Protein AF-A0A8X6V9Z4-F1 (afdb_monomer)

Foldseek 3Di:
DWDWDDDDPDIWDIDDDDDDDALVNCVPVPVPPTVVVVVVVPPPDEDEDDDPRSCPDPSNCVSCVVGHYDDDDPPDD

Structure (mmCIF, N/CA/C/O backbone):
data_AF-A0A8X6V9Z4-F1
#
_entry.id   AF-A0A8X6V9Z4-F1
#
loop_
_atom_site.group_PDB
_atom_site.id
_atom_site.type_symbol
_atom_site.label_atom_id
_atom_site.label_alt_id
_atom_site.label_comp_id
_atom_site.label_asym_id
_atom_site.label_entity_id
_atom_site.label_seq_id
_atom_site.pdbx_PDB_ins_code
_atom_site.Cartn_x
_atom_site.Cartn_y
_atom_site.Cartn_z
_atom_site.occupancy
_atom_site.B_iso_or_equiv
_atom_site.auth_seq_id
_atom_site.auth_comp_id
_atom_site.auth_asym_id
_atom_site.auth_atom_id
_atom_site.pdbx_PDB_model_num
ATOM 1 N N . MET A 1 1 ? -16.562 -2.972 1.812 1.00 91.62 1 MET A N 1
ATOM 2 C CA . MET A 1 1 ? -15.603 -2.275 0.922 1.00 91.62 1 MET A CA 1
ATOM 3 C C . MET A 1 1 ? -14.761 -3.327 0.220 1.00 91.62 1 MET A C 1
ATOM 5 O O . MET A 1 1 ? -14.530 -4.367 0.820 1.00 91.62 1 MET A O 1
ATOM 9 N N . VAL A 1 2 ? -14.332 -3.097 -1.021 1.00 94.88 2 VAL A N 1
ATOM 10 C CA . VAL A 1 2 ? -13.407 -3.998 -1.729 1.00 94.88 2 VAL A CA 1
ATOM 11 C C . VAL A 1 2 ? -12.152 -3.213 -2.091 1.00 94.88 2 VAL A C 1
ATOM 13 O O . VAL A 1 2 ? -12.259 -2.050 -2.477 1.00 94.88 2 VAL A O 1
ATOM 16 N N . TRP A 1 3 ? -10.984 -3.833 -1.943 1.00 95.88 3 TRP A N 1
ATOM 17 C CA . TRP A 1 3 ? -9.697 -3.283 -2.361 1.00 95.88 3 TRP A CA 1
ATOM 18 C C . TRP A 1 3 ? -9.039 -4.215 -3.384 1.00 95.88 3 TRP A C 1
ATOM 20 O O . TRP A 1 3 ? -9.183 -5.435 -3.297 1.00 95.88 3 TRP A O 1
ATOM 30 N N . GLY A 1 4 ? -8.317 -3.649 -4.346 1.00 95.44 4 GLY A N 1
ATOM 31 C CA . GLY A 1 4 ? -7.518 -4.400 -5.308 1.00 95.44 4 GLY A CA 1
ATOM 32 C C . GLY A 1 4 ? -6.507 -3.502 -6.010 1.00 95.44 4 GLY A C 1
ATOM 33 O O . GLY A 1 4 ? -6.687 -2.285 -6.062 1.00 95.44 4 GLY A O 1
ATOM 34 N N . ALA A 1 5 ? -5.472 -4.119 -6.570 1.00 95.88 5 ALA A N 1
ATOM 35 C CA . ALA A 1 5 ? -4.489 -3.483 -7.432 1.00 95.88 5 ALA A CA 1
ATOM 36 C C . ALA A 1 5 ? -4.446 -4.183 -8.793 1.00 95.88 5 ALA A C 1
ATOM 38 O O . ALA A 1 5 ? -4.653 -5.394 -8.907 1.00 95.88 5 ALA A O 1
ATOM 39 N N . ILE A 1 6 ? -4.157 -3.403 -9.827 1.00 95.88 6 ILE A N 1
ATOM 40 C CA . ILE A 1 6 ? -3.949 -3.878 -11.191 1.00 95.88 6 ILE A CA 1
ATOM 41 C C . ILE A 1 6 ? -2.658 -3.269 -11.731 1.00 95.88 6 ILE A C 1
ATOM 43 O O . ILE A 1 6 ? -2.301 -2.145 -11.380 1.00 95.88 6 ILE A O 1
ATOM 47 N N . ALA A 1 7 ? -1.981 -4.017 -12.587 1.00 95.19 7 ALA A N 1
ATOM 48 C CA . ALA A 1 7 ? -0.900 -3.544 -13.435 1.00 95.19 7 ALA A CA 1
ATOM 49 C C . ALA A 1 7 ? -1.208 -3.950 -14.888 1.00 95.19 7 ALA A C 1
ATOM 51 O O . ALA A 1 7 ? -2.279 -4.486 -15.172 1.00 95.19 7 ALA A O 1
ATOM 52 N N . TYR A 1 8 ? -0.293 -3.670 -15.816 1.00 93.56 8 TYR A N 1
ATOM 53 C CA . TYR A 1 8 ? -0.509 -3.901 -17.249 1.00 93.56 8 TYR A CA 1
ATOM 54 C C . TYR A 1 8 ? -0.871 -5.360 -17.591 1.00 93.56 8 TYR A C 1
ATOM 56 O O . TYR A 1 8 ? -1.818 -5.600 -18.337 1.00 93.56 8 TYR A O 1
ATOM 64 N N . ASP A 1 9 ? -0.150 -6.327 -17.025 1.00 92.75 9 ASP A N 1
ATOM 65 C CA . ASP A 1 9 ? -0.265 -7.764 -17.315 1.00 92.75 9 ASP A CA 1
ATOM 66 C C . ASP A 1 9 ? -0.619 -8.614 -16.082 1.00 92.75 9 ASP A C 1
ATOM 68 O O . ASP A 1 9 ? -0.639 -9.844 -16.142 1.00 92.75 9 ASP A O 1
ATOM 72 N N . SER A 1 10 ? -0.912 -7.978 -14.947 1.00 93.44 10 SER A N 1
ATOM 73 C CA . SER A 1 10 ? -1.136 -8.662 -13.675 1.00 93.44 10 SER A CA 1
ATOM 74 C C . SER A 1 10 ? -2.167 -7.951 -12.801 1.00 93.44 10 SER A C 1
ATOM 76 O O . SER A 1 10 ? -2.523 -6.790 -13.002 1.00 93.44 10 SER A O 1
ATOM 78 N N . ARG A 1 11 ? -2.693 -8.677 -11.813 1.00 95.31 11 ARG A N 1
ATOM 79 C CA . ARG A 1 11 ? -3.664 -8.164 -10.841 1.00 95.31 11 ARG A CA 1
ATOM 80 C C . ARG A 1 11 ? -3.461 -8.817 -9.485 1.00 95.31 11 ARG A C 1
ATOM 82 O O . ARG A 1 11 ? -3.084 -9.988 -9.418 1.00 95.31 11 ARG A O 1
ATOM 89 N N . SER A 1 12 ? -3.776 -8.088 -8.421 1.00 93.12 12 SER A N 1
ATOM 90 C CA . SER A 1 12 ? -3.890 -8.676 -7.091 1.00 93.12 12 SER A CA 1
ATOM 91 C C . SER A 1 12 ? -5.193 -9.471 -6.960 1.00 93.12 12 SER A C 1
ATOM 93 O O . SER A 1 12 ? -6.126 -9.345 -7.761 1.00 93.12 12 SER A O 1
ATOM 95 N N . THR A 1 13 ? -5.296 -10.262 -5.895 1.00 92.56 13 THR A N 1
ATOM 96 C CA . THR A 1 13 ? -6.600 -10.718 -5.406 1.00 92.56 13 THR A CA 1
ATOM 97 C C . THR A 1 13 ? -7.432 -9.522 -4.933 1.00 92.56 13 THR A C 1
ATOM 99 O O . THR A 1 13 ? -6.889 -8.480 -4.550 1.00 92.56 13 THR A O 1
ATOM 102 N N . LEU A 1 14 ? -8.761 -9.661 -4.976 1.00 95.81 14 LEU A N 1
ATOM 103 C CA . LEU A 1 14 ? -9.672 -8.683 -4.385 1.00 95.81 14 LEU A CA 1
ATOM 104 C C . LEU A 1 14 ? -9.852 -8.987 -2.901 1.00 95.81 14 LEU A C 1
ATOM 106 O O . LEU A 1 14 ? -10.157 -10.120 -2.529 1.00 95.81 14 LEU A O 1
ATOM 110 N N . ILE A 1 15 ? -9.699 -7.962 -2.070 1.00 95.12 15 ILE A N 1
ATOM 111 C CA . ILE A 1 15 ? -9.787 -8.075 -0.617 1.00 95.12 15 ILE A CA 1
ATOM 112 C C . ILE A 1 15 ? -11.102 -7.453 -0.168 1.00 95.12 15 ILE A C 1
ATOM 114 O O . ILE A 1 15 ? -11.346 -6.261 -0.378 1.00 95.12 15 ILE A O 1
ATOM 118 N N . VAL A 1 16 ? -11.961 -8.265 0.442 1.00 94.94 16 VAL A N 1
ATOM 119 C CA . VAL A 1 16 ? -13.248 -7.816 0.978 1.00 94.94 16 VAL A CA 1
ATOM 120 C C . VAL A 1 16 ? -13.058 -7.384 2.426 1.00 94.94 16 VAL A C 1
ATOM 122 O O . VAL A 1 16 ? -12.669 -8.178 3.275 1.00 94.94 16 VAL A O 1
ATOM 125 N N . MET A 1 17 ? -13.361 -6.118 2.702 1.00 90.88 17 MET A N 1
ATOM 126 C CA . MET A 1 17 ? -13.296 -5.526 4.035 1.00 90.88 17 MET A CA 1
ATOM 127 C C . MET A 1 17 ? -14.690 -5.222 4.564 1.00 90.88 17 MET A C 1
ATOM 129 O O . MET A 1 17 ? -15.506 -4.569 3.894 1.00 90.88 17 MET A O 1
ATOM 133 N N . HIS A 1 18 ? -14.926 -5.635 5.805 1.00 91.38 18 HIS A N 1
ATOM 134 C CA . HIS A 1 18 ? -16.128 -5.313 6.558 1.00 91.38 18 HIS A CA 1
ATOM 135 C C . HIS A 1 18 ? -15.865 -4.095 7.453 1.00 91.38 18 HIS A C 1
ATOM 137 O O . HIS A 1 18 ? -14.905 -4.077 8.218 1.00 91.38 18 HIS A O 1
ATOM 143 N N . GLY A 1 19 ? -16.721 -3.076 7.355 1.00 90.38 19 GLY A N 1
ATOM 144 C CA . GLY A 1 19 ? -16.591 -1.837 8.127 1.00 90.38 19 GLY A CA 1
ATOM 145 C C . GLY A 1 19 ? -15.672 -0.784 7.496 1.00 90.38 19 GLY A C 1
ATOM 146 O O . GLY A 1 19 ? -15.409 -0.792 6.291 1.00 90.38 19 GLY A O 1
ATOM 147 N N . THR A 1 20 ? -15.237 0.167 8.325 1.00 93.00 20 THR A N 1
ATOM 148 C CA . THR A 1 20 ? -14.434 1.327 7.917 1.00 93.00 20 THR A CA 1
ATOM 149 C C . THR A 1 20 ? -12.947 0.996 7.933 1.00 93.00 20 THR A C 1
ATOM 151 O O . THR A 1 20 ? -12.416 0.542 8.944 1.00 93.00 20 THR A O 1
A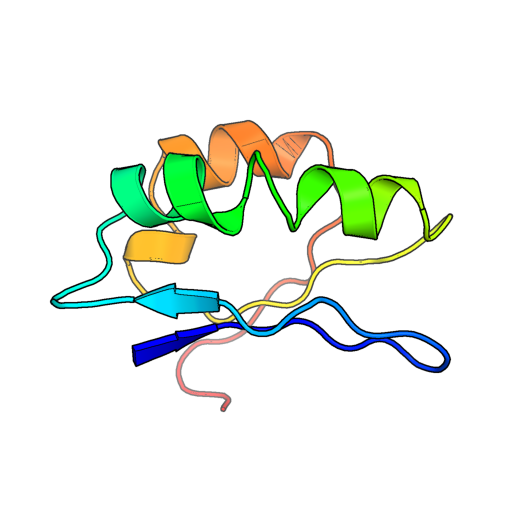TOM 154 N N . LEU A 1 21 ? -12.254 1.283 6.830 1.00 95.00 21 LEU A N 1
ATOM 155 C CA . LEU A 1 21 ? -10.811 1.095 6.734 1.00 95.00 21 LEU A CA 1
ATOM 156 C C . LEU A 1 21 ? -10.074 2.171 7.546 1.00 95.00 21 LEU A C 1
ATOM 158 O O . LEU A 1 21 ? -10.211 3.363 7.273 1.00 95.00 21 LEU A O 1
ATOM 162 N N . THR A 1 22 ? -9.285 1.756 8.535 1.00 97.00 22 THR A N 1
ATOM 163 C CA . THR A 1 22 ? -8.354 2.625 9.273 1.00 97.00 22 THR A CA 1
ATOM 164 C C . THR A 1 22 ? -6.940 2.470 8.715 1.00 97.00 22 THR A C 1
ATOM 166 O O . THR A 1 22 ? -6.668 1.529 7.976 1.00 97.00 22 THR A O 1
ATOM 169 N N . GLY A 1 23 ? -6.016 3.367 9.073 1.00 97.56 23 GLY A N 1
ATOM 170 C CA . GLY A 1 23 ? -4.613 3.236 8.654 1.00 97.56 23 GLY A CA 1
ATOM 171 C C . GLY A 1 23 ? -3.968 1.923 9.112 1.00 97.56 23 GLY A C 1
ATOM 172 O O . GLY A 1 23 ? -3.263 1.289 8.338 1.00 97.56 23 GLY A O 1
ATOM 173 N N . GLN A 1 24 ? -4.273 1.475 10.335 1.00 97.69 24 GLN A N 1
ATOM 174 C CA . GLN A 1 24 ? -3.768 0.207 10.869 1.00 97.69 24 GLN A CA 1
ATOM 175 C C . GLN A 1 24 ? -4.345 -0.993 10.107 1.00 97.69 24 GLN A C 1
ATOM 177 O O . GLN A 1 24 ? -3.593 -1.840 9.645 1.00 97.69 24 GLN A O 1
ATOM 182 N N . LEU A 1 25 ? -5.664 -1.016 9.869 1.00 96.75 25 LEU A N 1
ATOM 183 C CA . LEU A 1 25 ? -6.299 -2.085 9.086 1.00 96.75 25 LEU A CA 1
ATOM 184 C C . LEU A 1 25 ? -5.844 -2.085 7.621 1.00 96.75 25 LEU A C 1
ATOM 186 O O . LEU A 1 25 ?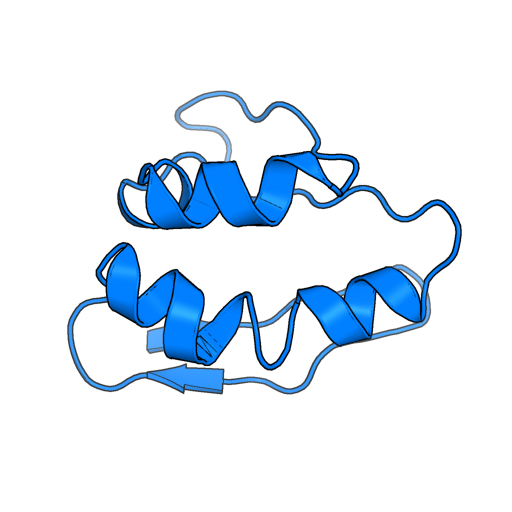 -5.793 -3.141 6.998 1.00 96.75 25 LEU A O 1
ATOM 190 N N . TYR A 1 26 ? -5.511 -0.917 7.065 1.00 97.56 26 TYR A N 1
ATOM 191 C CA . TYR A 1 26 ? -4.900 -0.822 5.742 1.00 97.56 26 TYR A CA 1
ATOM 192 C C . TYR A 1 26 ? -3.512 -1.462 5.727 1.00 97.56 26 TYR A C 1
ATOM 194 O O . TYR A 1 26 ? -3.193 -2.218 4.814 1.00 97.56 26 TYR A O 1
ATOM 202 N N . PHE A 1 27 ? -2.704 -1.222 6.756 1.00 97.69 27 PHE A N 1
ATOM 203 C CA . PHE A 1 27 ? -1.404 -1.862 6.864 1.00 97.69 27 PHE A CA 1
ATOM 204 C C . PHE A 1 27 ? -1.515 -3.385 7.050 1.00 97.69 27 PHE A C 1
ATOM 206 O O . PHE A 1 27 ? -1.008 -4.135 6.213 1.00 97.69 27 PHE A O 1
ATOM 213 N N . ASP A 1 28 ? -2.232 -3.827 8.085 1.00 97.06 28 ASP A N 1
ATOM 214 C CA . ASP A 1 28 ? -2.284 -5.233 8.503 1.00 97.06 28 ASP A CA 1
ATOM 215 C C . ASP A 1 28 ? -2.972 -6.131 7.473 1.00 97.06 28 ASP A C 1
ATOM 217 O O . ASP A 1 28 ? -2.527 -7.250 7.231 1.00 97.06 28 ASP A O 1
ATOM 221 N N . ASN A 1 29 ? -4.049 -5.644 6.847 1.00 95.75 29 ASN A N 1
ATOM 222 C CA . ASN A 1 29 ? -4.882 -6.476 5.982 1.00 95.75 29 ASN A CA 1
ATOM 223 C C . ASN A 1 29 ? -4.661 -6.228 4.484 1.00 95.75 29 ASN A C 1
ATOM 225 O O . ASN A 1 29 ? -5.227 -6.964 3.682 1.00 95.75 29 ASN A O 1
ATOM 229 N N . ILE A 1 30 ? -3.923 -5.185 4.077 1.00 96.44 30 ILE A N 1
ATOM 230 C CA . ILE A 1 30 ? -3.712 -4.854 2.653 1.00 96.44 30 ILE A CA 1
ATOM 231 C C . ILE A 1 30 ? -2.230 -4.692 2.337 1.00 96.44 30 ILE A C 1
ATOM 233 O O . ILE A 1 30 ? -1.707 -5.421 1.492 1.00 96.44 30 ILE A O 1
ATOM 237 N N . LEU A 1 31 ? -1.546 -3.748 2.986 1.00 97.00 31 LEU A N 1
ATOM 238 C CA . LEU A 1 31 ? -0.184 -3.402 2.593 1.00 97.00 31 LEU A CA 1
ATOM 239 C C . LEU A 1 31 ? 0.785 -4.564 2.801 1.00 97.00 31 LEU A C 1
ATOM 241 O O . LEU A 1 31 ? 1.439 -5.005 1.855 1.00 97.00 31 LEU A O 1
ATOM 245 N N . LEU A 1 32 ? 0.842 -5.069 4.031 1.00 97.06 32 LEU A N 1
ATOM 246 C CA . LEU A 1 32 ? 1.789 -6.101 4.422 1.00 97.06 32 LEU A CA 1
ATOM 247 C C . LEU A 1 32 ? 1.520 -7.452 3.724 1.00 97.06 32 LEU A C 1
ATOM 249 O O . LEU A 1 32 ? 2.448 -7.979 3.109 1.00 97.06 32 LEU A O 1
ATOM 253 N N . PRO A 1 33 ? 0.294 -8.015 3.747 1.00 96.56 33 PRO A N 1
ATOM 254 C CA . PRO A 1 33 ? 0.042 -9.337 3.167 1.00 96.56 33 PRO A CA 1
ATOM 255 C C . PRO A 1 33 ? -0.132 -9.350 1.643 1.00 96.56 33 PRO A C 1
ATOM 257 O O . PRO A 1 33 ? 0.037 -10.408 1.037 1.00 96.56 33 PRO A O 1
ATOM 260 N N . HIS A 1 34 ? -0.489 -8.225 1.007 1.00 95.44 34 HIS A N 1
ATOM 261 C CA . HIS A 1 34 ? -0.878 -8.228 -0.409 1.00 95.44 34 HIS A CA 1
ATOM 262 C C . HIS A 1 34 ? -0.090 -7.239 -1.269 1.00 95.44 34 HIS A C 1
ATOM 264 O O . HIS A 1 34 ? 0.470 -7.653 -2.282 1.00 95.44 34 HIS A O 1
ATOM 270 N N . VAL A 1 35 ? 0.000 -5.960 -0.887 1.00 95.69 35 VAL A N 1
ATOM 271 C CA . VAL A 1 35 ? 0.696 -4.946 -1.709 1.00 95.69 35 VAL A CA 1
ATOM 272 C C . VAL A 1 35 ? 2.193 -5.208 -1.766 1.00 95.69 35 VAL A C 1
ATOM 274 O O . VAL A 1 35 ? 2.755 -5.208 -2.855 1.00 95.69 35 VAL A O 1
ATOM 277 N N . GLY A 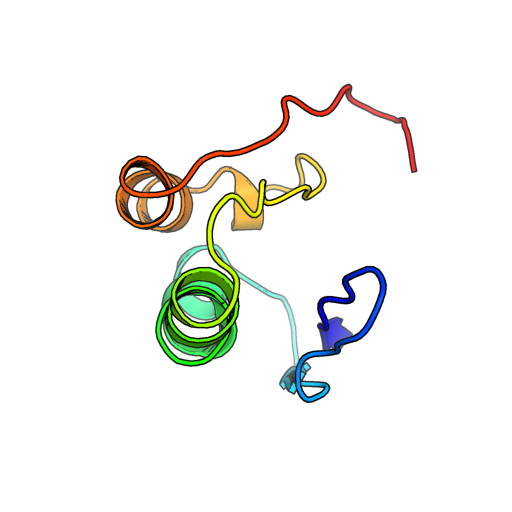1 36 ? 2.834 -5.459 -0.623 1.00 95.94 36 GLY A N 1
ATOM 278 C CA . GLY A 1 36 ? 4.272 -5.726 -0.565 1.00 95.94 36 GLY A CA 1
ATOM 279 C C . GLY A 1 36 ? 4.686 -6.890 -1.468 1.00 95.94 36 GLY A C 1
ATOM 280 O O . GLY A 1 36 ? 5.505 -6.691 -2.364 1.00 95.94 36 GLY A O 1
ATOM 281 N N . PRO A 1 37 ? 4.097 -8.090 -1.300 1.00 95.81 37 P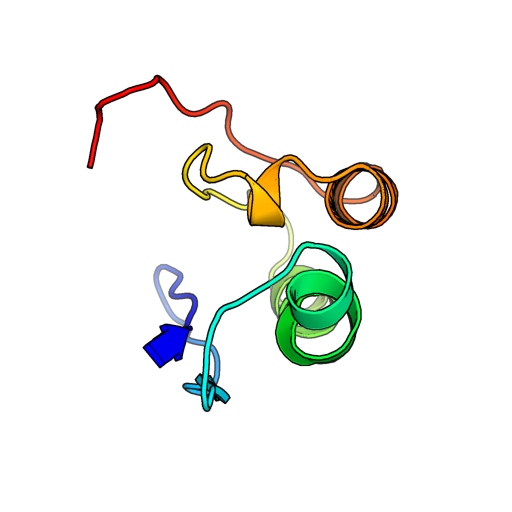RO A N 1
ATOM 282 C CA . PRO A 1 37 ? 4.376 -9.227 -2.174 1.00 95.81 37 PRO A CA 1
ATOM 283 C C . PRO A 1 37 ? 4.069 -8.955 -3.650 1.00 95.81 37 PRO A C 1
ATOM 285 O O . PRO A 1 37 ? 4.857 -9.342 -4.510 1.00 95.81 37 PRO A O 1
ATOM 288 N N . PHE A 1 38 ? 2.962 -8.266 -3.952 1.00 95.81 38 PHE A N 1
ATOM 289 C CA . PHE A 1 38 ? 2.590 -7.944 -5.330 1.00 95.81 38 PHE A CA 1
ATOM 290 C C . PHE A 1 38 ? 3.612 -7.014 -5.998 1.00 95.81 38 PHE A C 1
ATOM 292 O O . PHE A 1 38 ? 4.057 -7.299 -7.104 1.00 95.81 38 PHE A O 1
ATOM 299 N N . LEU A 1 39 ? 4.047 -5.954 -5.309 1.00 95.56 39 LEU A N 1
ATOM 300 C CA . LEU A 1 39 ? 5.070 -5.035 -5.817 1.00 95.56 39 LEU A CA 1
ATOM 301 C C . LEU A 1 39 ? 6.444 -5.703 -5.936 1.00 95.56 39 LEU A C 1
ATOM 303 O O . LEU A 1 39 ? 7.139 -5.488 -6.923 1.00 95.56 39 LEU A O 1
ATOM 307 N N . ASN A 1 40 ? 6.823 -6.559 -4.983 1.00 95.38 40 ASN A N 1
ATOM 308 C CA . ASN A 1 40 ? 8.072 -7.323 -5.066 1.00 95.38 40 ASN A CA 1
ATOM 309 C C . ASN A 1 40 ? 8.097 -8.285 -6.267 1.00 95.38 40 ASN A C 1
ATOM 311 O O . ASN A 1 40 ? 9.167 -8.577 -6.796 1.00 95.38 40 ASN A O 1
ATOM 315 N N . GLY A 1 41 ? 6.930 -8.768 -6.703 1.00 94.94 41 GLY A N 1
ATOM 316 C CA . GLY A 1 41 ? 6.782 -9.589 -7.905 1.00 94.94 41 GLY A CA 1
ATOM 317 C C . GLY A 1 41 ? 6.811 -8.805 -9.221 1.00 94.94 41 GLY A C 1
ATOM 318 O O . GLY A 1 41 ? 6.835 -9.429 -10.279 1.00 94.94 41 GLY A O 1
ATOM 319 N N . LEU A 1 42 ? 6.816 -7.467 -9.176 1.00 94.75 42 LEU A N 1
ATOM 320 C CA . LEU A 1 42 ? 6.754 -6.589 -10.346 1.00 94.75 42 LEU A CA 1
ATOM 321 C C . LEU A 1 42 ? 7.948 -5.617 -10.356 1.00 94.75 42 LEU A C 1
ATOM 323 O O . LEU A 1 42 ? 7.838 -4.482 -9.881 1.00 94.75 42 LEU A O 1
ATOM 327 N N . PRO A 1 43 ? 9.111 -6.034 -10.895 1.00 92.12 43 PRO A N 1
ATOM 328 C CA . PRO A 1 43 ? 10.303 -5.195 -10.938 1.00 92.12 43 PRO A CA 1
ATOM 329 C C . PRO A 1 43 ? 10.042 -3.845 -11.617 1.00 92.12 43 PRO A C 1
ATOM 331 O O . PRO A 1 43 ? 9.550 -3.786 -12.742 1.00 92.12 43 PRO A O 1
ATOM 334 N N . GLY A 1 44 ? 10.392 -2.753 -10.934 1.00 93.06 44 GLY A N 1
ATOM 335 C CA . GLY A 1 44 ? 10.199 -1.390 -11.442 1.00 93.06 44 GLY A CA 1
ATOM 336 C C . GLY A 1 44 ? 8.767 -0.856 -11.336 1.00 93.06 44 GLY A C 1
ATOM 337 O O . GLY A 1 44 ? 8.492 0.222 -11.861 1.00 93.06 44 GLY A O 1
ATOM 338 N N . ALA A 1 45 ? 7.854 -1.568 -10.668 1.00 95.50 45 ALA A N 1
ATOM 339 C CA . ALA A 1 45 ? 6.506 -1.069 -10.434 1.00 95.50 45 ALA A CA 1
ATOM 340 C C . ALA A 1 45 ? 6.498 0.172 -9.528 1.00 95.50 45 ALA A C 1
ATOM 342 O O . ALA A 1 45 ? 7.212 0.252 -8.527 1.00 95.50 45 ALA A O 1
ATOM 343 N N . ILE A 1 46 ? 5.617 1.114 -9.865 1.00 97.19 46 ILE A N 1
ATOM 344 C CA . ILE A 1 46 ? 5.344 2.318 -9.082 1.00 97.19 46 ILE A CA 1
ATOM 345 C C . ILE A 1 46 ? 3.917 2.208 -8.555 1.00 97.19 46 ILE A C 1
ATOM 347 O O . ILE A 1 46 ? 2.968 2.071 -9.329 1.00 97.19 46 ILE A O 1
ATOM 351 N N . LEU A 1 47 ? 3.751 2.277 -7.236 1.00 96.94 47 LEU A N 1
ATOM 352 C CA . LEU A 1 47 ? 2.435 2.217 -6.615 1.00 96.94 47 LEU A CA 1
ATOM 353 C C . LEU A 1 47 ? 1.724 3.566 -6.738 1.00 96.94 47 LEU A C 1
ATOM 355 O O . LEU A 1 47 ? 2.177 4.576 -6.200 1.00 96.94 47 LEU A O 1
ATOM 359 N N . GLN A 1 48 ? 0.553 3.561 -7.364 1.00 96.69 48 GLN A N 1
ATOM 360 C CA . GLN A 1 48 ? -0.372 4.687 -7.352 1.00 96.69 48 GLN A CA 1
ATOM 361 C C . GLN A 1 48 ? -1.530 4.398 -6.391 1.00 96.69 48 GLN A C 1
ATOM 363 O O . GLN A 1 48 ? -2.159 3.344 -6.459 1.00 96.69 48 GLN A O 1
ATOM 368 N N . GLN A 1 49 ? -1.836 5.349 -5.509 1.00 96.44 49 GLN A N 1
ATOM 369 C CA . GLN A 1 49 ? -3.036 5.328 -4.672 1.00 96.44 49 GLN A CA 1
ATOM 370 C C . GLN A 1 49 ? -3.500 6.759 -4.389 1.00 96.44 49 GLN A C 1
ATOM 372 O O . GLN A 1 49 ? -2.709 7.697 -4.442 1.00 96.44 49 GLN A O 1
ATOM 377 N N . ASN A 1 50 ? -4.782 6.932 -4.078 1.00 95.69 50 ASN A N 1
ATOM 378 C CA . ASN A 1 50 ? -5.325 8.243 -3.728 1.00 95.69 50 ASN A CA 1
ATOM 379 C C . ASN A 1 50 ? -4.953 8.668 -2.291 1.00 95.69 50 ASN A C 1
ATOM 381 O O . ASN A 1 50 ? -4.535 7.860 -1.462 1.00 95.69 50 ASN A O 1
ATOM 385 N N . ASN A 1 51 ? -5.180 9.945 -1.974 1.00 95.69 51 ASN A N 1
ATOM 386 C CA . ASN A 1 51 ? -4.790 10.562 -0.699 1.00 95.69 51 ASN A CA 1
ATOM 387 C C . ASN A 1 51 ? -5.839 10.398 0.422 1.00 95.69 51 ASN A C 1
ATOM 389 O O . ASN A 1 51 ? -6.011 11.302 1.244 1.00 95.69 51 ASN A O 1
ATOM 393 N N . VAL A 1 52 ? -6.609 9.302 0.453 1.00 95.19 52 VAL A N 1
ATOM 394 C CA . VAL A 1 52 ? -7.564 9.082 1.557 1.00 95.19 52 VAL A CA 1
ATOM 395 C C . VAL A 1 52 ? -6.819 8.821 2.866 1.00 95.19 52 VAL A C 1
ATOM 397 O O . VAL A 1 52 ? -5.728 8.254 2.872 1.00 95.19 52 VAL A O 1
ATOM 400 N N . ARG A 1 53 ? -7.422 9.206 3.999 1.00 97.00 53 ARG A N 1
ATOM 401 C CA . ARG A 1 53 ? -6.744 9.203 5.311 1.00 97.00 53 ARG A CA 1
ATOM 402 C C . ARG A 1 53 ? -6.038 7.883 5.671 1.00 97.00 53 ARG A C 1
ATOM 404 O O . ARG A 1 53 ? -4.937 7.966 6.207 1.00 97.00 53 ARG A O 1
ATOM 411 N N . PRO A 1 54 ? -6.599 6.687 5.397 1.00 96.94 54 PRO A N 1
ATOM 412 C CA . PRO A 1 54 ? -5.894 5.429 5.657 1.00 96.94 54 PRO A CA 1
ATOM 413 C C . PRO A 1 54 ? -4.592 5.264 4.861 1.00 96.94 54 PRO A C 1
ATOM 415 O O . PRO A 1 54 ? -3.622 4.747 5.402 1.00 96.94 54 PRO A O 1
ATOM 418 N N . HIS A 1 55 ? -4.544 5.741 3.614 1.00 96.19 55 HIS A N 1
ATOM 419 C CA . HIS A 1 55 ? -3.371 5.639 2.736 1.00 96.19 55 HIS A CA 1
ATOM 420 C C . HIS A 1 55 ? -2.258 6.618 3.131 1.00 96.19 55 HIS A C 1
ATOM 422 O O . HIS A 1 55 ? -1.072 6.338 2.968 1.00 96.19 55 HIS A O 1
ATOM 428 N N . THR A 1 56 ? -2.632 7.768 3.693 1.00 96.56 56 THR A N 1
ATOM 429 C CA . THR A 1 56 ? -1.686 8.775 4.195 1.00 96.56 56 THR A CA 1
ATOM 430 C C . THR A 1 56 ? -1.355 8.594 5.679 1.00 96.56 56 THR A C 1
ATOM 432 O O . THR A 1 56 ? -0.662 9.430 6.257 1.00 96.56 56 THR A O 1
ATOM 435 N N . ALA A 1 57 ? -1.875 7.552 6.336 1.00 98.12 57 ALA A N 1
ATOM 436 C CA . ALA A 1 57 ? -1.578 7.275 7.736 1.00 98.12 57 ALA A CA 1
ATO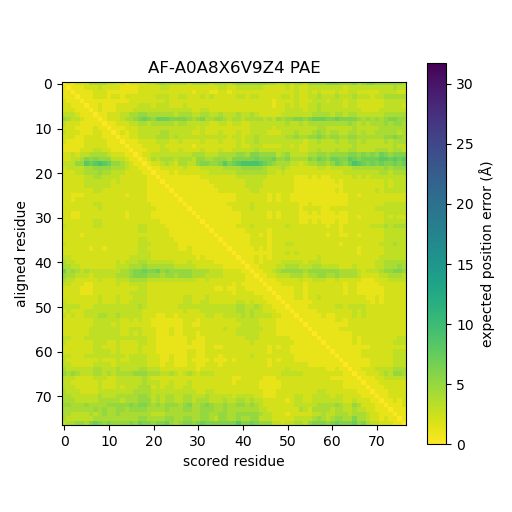M 437 C C . ALA A 1 57 ? -0.092 6.936 7.917 1.00 98.12 57 ALA A C 1
ATOM 439 O O . ALA A 1 57 ? 0.524 6.330 7.043 1.00 98.12 57 ALA A O 1
ATOM 440 N N . ARG A 1 58 ? 0.478 7.276 9.079 1.00 98.44 58 ARG A N 1
ATOM 441 C CA . ARG A 1 58 ? 1.914 7.094 9.337 1.00 98.44 58 ARG A CA 1
ATOM 442 C C . ARG A 1 58 ? 2.383 5.652 9.109 1.00 98.44 58 ARG A C 1
ATOM 444 O O . ARG A 1 58 ? 3.347 5.452 8.389 1.00 98.44 58 ARG A O 1
ATOM 451 N N . VAL A 1 59 ? 1.640 4.672 9.626 1.00 98.19 59 VAL A N 1
ATOM 452 C CA . VAL A 1 59 ? 1.937 3.238 9.453 1.00 98.19 59 VAL A CA 1
ATOM 453 C C . VAL A 1 59 ? 1.954 2.803 7.980 1.00 98.19 59 VAL A C 1
ATOM 455 O O . VAL A 1 59 ? 2.777 1.985 7.582 1.00 98.19 59 VAL A O 1
ATOM 458 N N . ALA A 1 60 ? 1.097 3.396 7.145 1.00 97.81 60 ALA A N 1
ATOM 459 C CA . ALA A 1 60 ? 1.071 3.121 5.715 1.00 97.81 60 ALA A CA 1
ATOM 460 C C . ALA A 1 60 ? 2.286 3.733 5.007 1.00 97.81 60 ALA A C 1
ATOM 462 O O . ALA A 1 60 ? 2.935 3.072 4.203 1.00 97.81 60 ALA A O 1
ATOM 463 N N . GLN A 1 61 ? 2.621 4.980 5.342 1.00 97.44 61 GLN A N 1
ATOM 464 C CA . GLN A 1 61 ? 3.773 5.683 4.776 1.00 97.44 61 GLN A CA 1
ATOM 465 C C . GLN A 1 61 ? 5.105 5.035 5.182 1.00 97.44 61 GLN A C 1
ATOM 467 O O . GLN A 1 61 ? 5.990 4.897 4.344 1.00 97.44 61 GLN A O 1
ATOM 472 N N . ASP A 1 62 ? 5.227 4.582 6.431 1.00 98.25 62 ASP A N 1
ATOM 473 C CA . ASP A 1 62 ? 6.424 3.895 6.933 1.00 98.25 62 ASP A CA 1
ATOM 474 C C . ASP A 1 62 ? 6.653 2.550 6.235 1.00 98.25 62 ASP A C 1
ATOM 476 O O . ASP A 1 62 ? 7.791 2.166 5.985 1.00 98.25 62 ASP A O 1
ATOM 480 N N . PHE A 1 63 ? 5.589 1.837 5.864 1.00 97.56 63 PHE A N 1
ATOM 481 C CA . PHE A 1 63 ? 5.726 0.643 5.034 1.00 97.56 63 PHE A CA 1
ATOM 482 C C . PHE A 1 63 ? 6.135 0.994 3.599 1.00 97.56 63 PHE A C 1
ATOM 484 O O . PHE A 1 63 ? 7.060 0.400 3.041 1.00 97.56 63 PHE A O 1
ATOM 491 N N . LEU A 1 64 ? 5.454 1.981 3.010 1.00 96.75 64 LEU A N 1
ATOM 492 C CA . LEU A 1 64 ? 5.599 2.348 1.604 1.00 96.75 64 LEU A CA 1
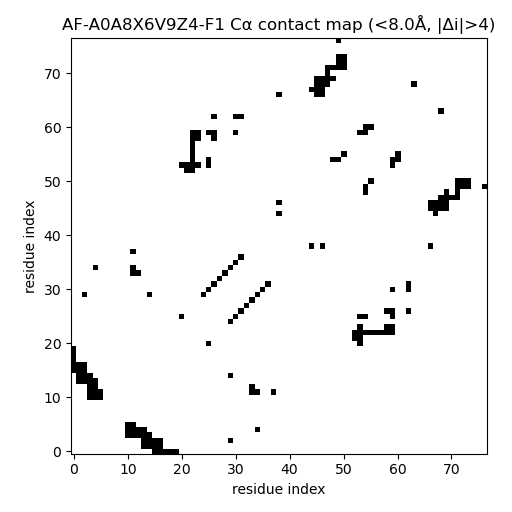ATOM 493 C C . LEU A 1 64 ? 6.888 3.102 1.276 1.00 96.75 64 LEU A C 1
ATOM 495 O O . LEU A 1 64 ? 7.226 3.192 0.101 1.00 96.75 64 LEU A O 1
ATOM 499 N N . CYS A 1 65 ? 7.635 3.592 2.268 1.00 96.31 65 CYS A N 1
ATOM 500 C CA . CYS A 1 65 ? 8.910 4.276 2.034 1.00 96.31 65 CYS A CA 1
ATOM 501 C C . CYS A 1 65 ? 9.976 3.377 1.374 1.00 96.31 65 CYS A C 1
ATOM 503 O O . CYS A 1 65 ? 10.930 3.888 0.793 1.00 96.31 65 CYS A O 1
ATOM 505 N N . HIS A 1 66 ? 9.789 2.054 1.421 1.00 94.50 66 HIS A N 1
ATOM 506 C CA . HIS A 1 66 ? 10.640 1.067 0.754 1.00 94.50 66 HIS A CA 1
ATOM 507 C C . HIS A 1 66 ? 10.259 0.824 -0.717 1.00 94.50 66 HIS A C 1
ATOM 509 O O . HIS A 1 66 ? 10.975 0.117 -1.422 1.00 94.50 66 HIS A O 1
ATOM 515 N N . PHE A 1 67 ? 9.144 1.390 -1.189 1.00 96.25 67 PHE A N 1
ATOM 516 C CA . PHE A 1 67 ? 8.624 1.218 -2.545 1.00 96.25 67 PHE A CA 1
ATOM 517 C C . PHE A 1 67 ? 8.554 2.559 -3.280 1.00 96.25 67 PHE A C 1
ATOM 519 O O . PHE A 1 67 ? 8.418 3.624 -2.677 1.00 96.25 67 PHE A O 1
ATOM 526 N N . GLN A 1 68 ? 8.593 2.520 -4.613 1.00 97.31 68 GLN A N 1
ATOM 527 C CA . GLN A 1 68 ? 8.311 3.713 -5.406 1.00 97.31 68 GLN A CA 1
ATOM 528 C C . GLN A 1 68 ? 6.809 3.999 -5.391 1.00 97.31 68 GLN A C 1
ATOM 530 O O . GLN A 1 68 ? 5.995 3.119 -5.675 1.00 97.31 68 GLN A O 1
ATOM 535 N N . THR A 1 69 ? 6.441 5.239 -5.073 1.00 96.88 69 THR A N 1
ATOM 536 C CA . THR A 1 69 ? 5.048 5.696 -5.055 1.00 96.88 69 THR A CA 1
ATOM 537 C C . THR A 1 69 ? 4.867 6.891 -5.983 1.00 96.88 69 THR A C 1
ATOM 539 O O . THR A 1 69 ? 5.741 7.755 -6.077 1.00 96.88 69 THR A O 1
ATOM 542 N N . LEU A 1 70 ? 3.740 6.934 -6.695 1.00 96.88 70 LEU A N 1
ATOM 543 C CA . LEU A 1 70 ? 3.391 8.054 -7.563 1.00 96.88 70 LEU A CA 1
ATOM 544 C C . LEU A 1 70 ? 2.675 9.137 -6.740 1.00 96.88 70 LEU A C 1
ATOM 546 O O . LEU A 1 70 ? 1.657 8.829 -6.110 1.00 96.88 70 LEU A O 1
ATOM 550 N N . PRO A 1 71 ? 3.141 10.401 -6.756 1.00 94.06 71 PRO A N 1
ATOM 551 C CA . PRO A 1 71 ? 2.407 11.500 -6.145 1.00 94.06 71 PRO A CA 1
ATOM 552 C C . PRO A 1 71 ? 1.022 11.635 -6.776 1.00 94.06 71 PRO A C 1
ATOM 554 O O . PRO A 1 71 ? 0.887 11.677 -7.998 1.00 94.06 71 PRO A O 1
ATOM 55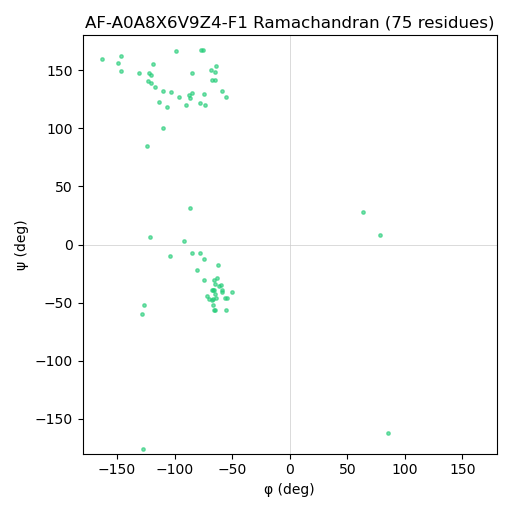7 N N . TRP A 1 72 ? -0.008 11.743 -5.942 1.00 96.06 72 TRP A N 1
ATOM 558 C CA . TRP A 1 72 ? -1.383 11.876 -6.404 1.00 96.06 72 TRP A CA 1
ATOM 559 C C . TRP A 1 72 ? -1.971 13.213 -5.970 1.00 96.06 72 TRP A C 1
ATOM 561 O O . TRP A 1 72 ? -1.793 13.647 -4.830 1.00 96.06 72 TRP A O 1
ATOM 571 N N . THR A 1 73 ? -2.672 13.900 -6.868 1.00 95.38 73 THR A N 1
ATOM 572 C CA . THR A 1 73 ? -3.293 15.193 -6.563 1.00 95.38 73 THR A CA 1
ATOM 573 C C . THR A 1 73 ? -4.664 15.007 -5.916 1.00 95.38 73 THR A C 1
ATOM 575 O O . THR A 1 73 ? -5.390 14.045 -6.166 1.00 95.38 73 THR A O 1
ATOM 578 N N . ALA A 1 74 ? -5.033 15.929 -5.025 1.00 94.56 74 ALA A N 1
ATOM 579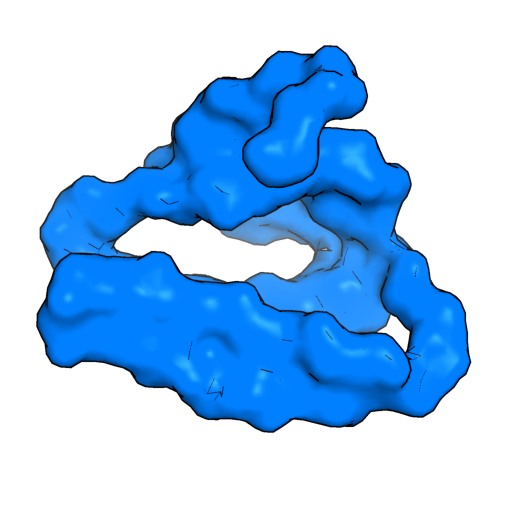 C CA . ALA A 1 74 ? -6.333 15.875 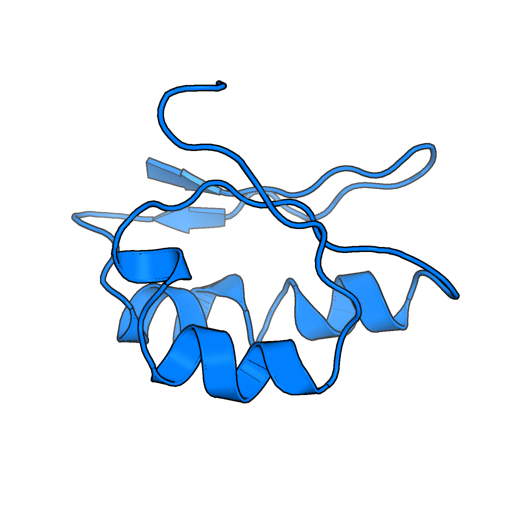-4.370 1.00 94.56 74 ALA A CA 1
ATOM 580 C C . ALA A 1 74 ? -7.469 16.129 -5.374 1.00 94.56 74 ALA A C 1
ATOM 582 O O . ALA A 1 74 ? -7.372 17.032 -6.201 1.00 94.56 74 ALA A O 1
ATOM 583 N N . ARG A 1 75 ? -8.581 15.396 -5.215 1.00 93.94 75 ARG A N 1
ATOM 584 C CA . ARG A 1 75 ? -9.784 15.470 -6.074 1.00 93.94 75 ARG A CA 1
ATOM 585 C C . ARG A 1 75 ? -9.555 15.045 -7.532 1.00 93.94 75 ARG A C 1
ATOM 587 O O . ARG A 1 75 ? -10.297 15.470 -8.409 1.00 93.94 75 ARG A O 1
ATOM 594 N N . SER A 1 76 ? -8.586 14.165 -7.753 1.00 94.25 76 SER A N 1
ATOM 595 C CA . SER A 1 76 ? -8.353 13.486 -9.028 1.00 94.25 76 SER A CA 1
ATOM 596 C C . SER A 1 76 ? -8.727 12.012 -8.853 1.00 94.25 76 SER A C 1
ATOM 598 O O . SER A 1 76 ? -7.985 11.309 -8.174 1.00 94.25 76 SER A O 1
ATOM 600 N N . PRO A 1 77 ? -9.913 11.557 -9.284 1.00 89.44 77 PRO A N 1
ATOM 601 C CA . PRO A 1 77 ? -10.297 10.150 -9.176 1.00 89.44 77 PRO A CA 1
ATOM 602 C C . PRO A 1 77 ? -9.498 9.249 -10.123 1.00 89.44 77 PRO A C 1
ATOM 604 O O . PRO A 1 77 ? -9.069 9.739 -11.192 1.00 89.44 77 PRO A O 1
#

Organism: Trichonephila clavipes (NCBI:txid2585209)

Mean predicted aligned error: 2.44 Å

Sequence (77 aa):
MVWGAIAYDSRSTLIVMHGTLTGQLYFDNILLPHVGPFLNGLPGAILQQNNVRPHTARVAQDFLCHFQTLPWTARSP

Solvent-accessible surface area (backbone atoms only — not comparable to full-atom values): 4850 Å² total; per-residue (Å²): 87,76,45,72,53,76,57,99,91,50,67,56,74,76,45,82,42,87,75,83,80,41,26,64,53,38,28,69,73,36,39,64,75,46,49,49,59,53,48,72,73,34,87,91,57,64,50,74,62,68,84,50,69,32,60,67,20,67,69,28,46,67,62,45,70,83,50,55,66,49,91,61,66,89,96,63,132

InterPro domains:
  IPR036397 Ribonuclease H superfamily [G3DSA:3.30.420.10] (1-77)

pLDDT: mean 95.52, std 1.9, range [89.44, 98.44]

Secondary structure (DSSP, 8-state):
-EE--B-SS-BPPPEE--SPPPHHHHIIIIIIIIIHHHHHTSTT--EE----TTTTSHHHHHHHTTS-EE---TT--

Radius of gyration: 12.01 Å; Cα contacts (8 Å, |Δi|>4): 96; chains: 1; bounding box: 27×27×28 Å

Nearest PDB structures (foldseek):
  4r79-assembly1_B  TM=7.007E-01  e=1.972E-01  Drosophila mauritiana
  3k9j-assembly3_B  TM=6.606E-01  e=9.789E-01  Homo sapiens
  5eu7-assembly1_B  TM=6.066E-01  e=1.461E+00  Human immunodeficiency virus 1
  8zha-assembly1_A-2  TM=5.037E-01  e=2.492E+00  Human immunodeficiency virus type 1 (NEW YORK-5 ISOLATE)
  3lpu-assembly1_A-2  TM=4.514E-01  e=2.664E+00  Human immunodeficiency virus 1